Protein AF-A0AAU5E8X4-F1 (afdb_monomer)

Sequence (123 aa):
MPFVVTNRAWLHAELGDRIRPDWNKTVHPGRWEIAKPHLRTLTEALAERFGEVNVYLEFSTTERCDRNCQRAEYDDCTCSCRGEYHGGGTFWTEWQLVGEDTLVGPVGRVVRHYIVRREDIGR

Foldseek 3Di:
DADDPVVVVVCCVQQHVPWDWDFAVVDVPIDIDTDQQCVVSVLLVVQLVPQKDKDKAKAACPADDDPCQLCDPGPRHRYNCSQCNGNNGPPPPLWDFPDQDDDPDPHRITITITMHGNVSPPD

Nearest PDB structures (foldseek):
  8q6u-assembly1_A  TM=4.099E-01  e=4.728E+00  Bacillus cereus ATCC 14579
  8q6u-assembly1_B  TM=4.200E-01  e=5.713E+00  Bacillus cereus ATCC 14579
  7mxl-assembly1_H  TM=3.056E-01  e=7.352E+00  Homo sapiens
  3g1z-assembly1_A  TM=2.738E-01  e=7.831E+00  Salmonella enterica subsp. enterica serovar Typhimurium

Solvent-accessible surface area (backbone atoms only — not comparable to full-atom values): 7378 Å² total; per-residue (Å²): 123,78,94,52,85,64,51,61,59,48,50,33,72,76,70,36,84,87,61,75,76,40,76,45,72,91,47,88,78,55,42,75,45,66,67,57,82,44,47,60,63,52,50,52,54,44,6,64,73,63,47,53,38,83,45,77,47,69,18,31,68,77,45,73,72,47,73,62,50,38,64,33,90,64,74,62,74,42,27,49,55,72,35,59,57,29,45,82,33,71,87,51,84,62,46,44,76,78,41,74,79,82,53,81,48,101,74,54,34,46,39,40,37,34,42,36,41,40,91,40,64,94,117

Radius of gyration: 15.21 Å; Cα contacts (8 Å, |Δi|>4): 191; chains: 1; bounding box: 33×36×36 Å

Secondary structure (DSSP, 8-state):
----HHHHHHHHHHH-TT---EEE-SSSS-EEE--GGGHHHHHHHHHHHHSEEEEEEEEESSPPP-HHHHT--SS---STTTTTTSTTS---TTSEEEE-----BTTTEEEEEEEEEGGGTT-

Mean predicted aligned error: 5.92 Å

Structure (mmCIF, N/CA/C/O backbone):
data_AF-A0AAU5E8X4-F1
#
_entry.id   AF-A0AAU5E8X4-F1
#
loop_
_atom_site.group_PDB
_atom_site.id
_atom_site.type_symbol
_atom_site.label_atom_id
_atom_site.label_alt_id
_atom_site.label_comp_id
_atom_site.label_asym_id
_atom_site.label_entity_id
_atom_site.label_seq_id
_atom_site.pdbx_PDB_ins_code
_atom_site.Cartn_x
_atom_site.Cartn_y
_atom_site.Cartn_z
_atom_site.occupancy
_atom_site.B_iso_or_equiv
_atom_site.auth_seq_id
_atom_site.auth_comp_id
_atom_site.auth_asym_id
_atom_site.auth_atom_id
_atom_site.pdbx_PDB_model_num
ATOM 1 N N . MET A 1 1 ? 9.645 4.073 -4.221 1.00 86.81 1 MET A N 1
ATOM 2 C CA . MET A 1 1 ? 9.953 4.003 -5.669 1.00 86.81 1 MET A CA 1
ATOM 3 C C . MET A 1 1 ? 9.583 5.326 -6.347 1.00 86.81 1 MET A C 1
ATOM 5 O O . MET A 1 1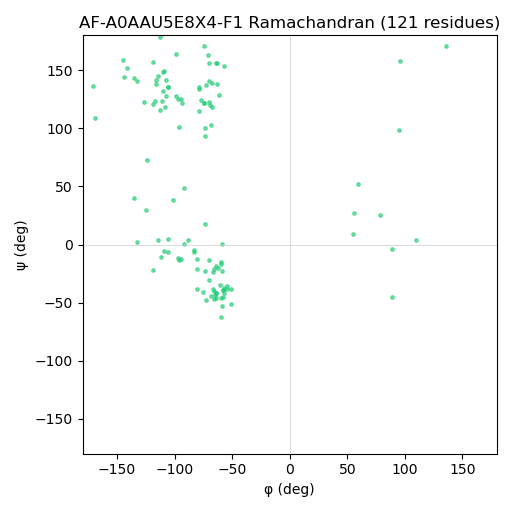 ? 8.433 5.730 -6.209 1.00 86.81 1 MET A O 1
ATOM 9 N N . PRO A 1 2 ? 10.512 6.013 -7.043 1.00 87.06 2 PRO A N 1
ATOM 10 C CA . PRO A 1 2 ? 10.231 7.283 -7.721 1.00 87.06 2 PRO A CA 1
A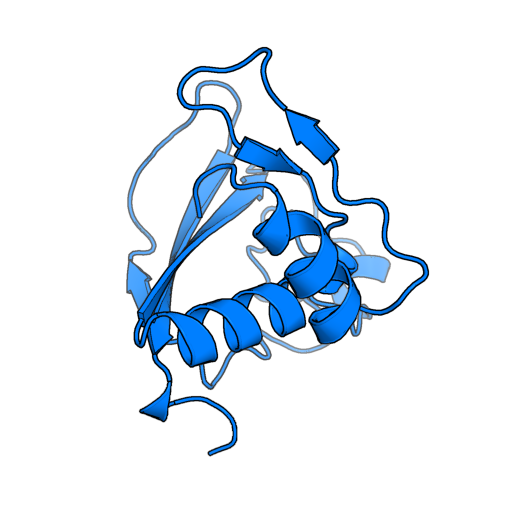TOM 11 C C . PRO A 1 2 ? 9.409 7.097 -9.007 1.00 87.06 2 PRO A C 1
ATOM 13 O O . PRO A 1 2 ? 9.207 5.976 -9.491 1.00 87.06 2 PRO A O 1
ATOM 16 N N . PHE A 1 3 ? 8.953 8.204 -9.591 1.00 87.31 3 PHE A N 1
ATOM 17 C CA . PHE A 1 3 ? 8.352 8.181 -10.919 1.00 87.31 3 PHE A CA 1
ATOM 18 C C . PHE A 1 3 ? 9.418 8.013 -11.996 1.00 87.31 3 PHE A C 1
ATOM 20 O O . PHE A 1 3 ? 10.301 8.855 -12.139 1.00 87.31 3 PHE A O 1
ATOM 27 N N . VAL A 1 4 ? 9.280 6.956 -12.791 1.00 88.81 4 VAL A N 1
ATOM 28 C CA . VAL A 1 4 ? 9.874 6.838 -14.126 1.00 88.81 4 VAL A CA 1
ATOM 29 C C . VAL A 1 4 ? 8.866 6.139 -15.034 1.00 88.81 4 VAL A C 1
ATOM 31 O O . VAL A 1 4 ? 8.053 5.343 -14.558 1.00 88.81 4 VAL A O 1
ATOM 34 N N . VAL A 1 5 ? 8.914 6.425 -16.337 1.00 83.62 5 VAL A N 1
ATOM 35 C CA . VAL A 1 5 ? 7.930 5.942 -17.329 1.00 83.62 5 VAL A CA 1
ATOM 36 C C . VAL A 1 5 ? 7.776 4.416 -17.296 1.00 83.62 5 VAL A C 1
ATOM 38 O O . VAL A 1 5 ? 6.671 3.894 -17.421 1.00 83.62 5 VAL A O 1
ATOM 41 N N . THR A 1 6 ? 8.870 3.697 -17.048 1.00 92.62 6 THR A N 1
ATOM 42 C CA . THR A 1 6 ? 8.898 2.230 -16.992 1.00 92.62 6 THR A CA 1
ATOM 43 C C . THR A 1 6 ? 8.248 1.648 -15.738 1.00 92.62 6 THR A C 1
ATOM 45 O O . THR A 1 6 ? 7.793 0.507 -15.770 1.00 92.62 6 THR A O 1
ATOM 48 N N . ASN A 1 7 ? 8.136 2.409 -14.643 1.00 94.06 7 ASN A N 1
ATOM 49 C CA . ASN A 1 7 ? 7.596 1.882 -13.388 1.00 94.06 7 ASN A CA 1
ATOM 50 C C . ASN A 1 7 ? 6.097 1.602 -13.466 1.00 94.06 7 ASN A C 1
ATOM 52 O O . ASN A 1 7 ? 5.639 0.664 -12.828 1.00 94.06 7 ASN A O 1
ATOM 56 N N . ARG A 1 8 ? 5.338 2.352 -14.274 1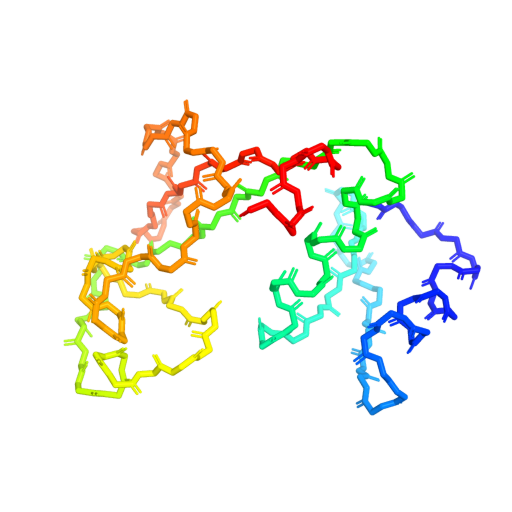.00 92.81 8 ARG A N 1
ATOM 57 C CA . ARG A 1 8 ? 3.914 2.053 -14.474 1.00 92.81 8 ARG A CA 1
ATOM 58 C C . ARG A 1 8 ? 3.720 0.695 -15.147 1.00 92.81 8 ARG A C 1
ATOM 60 O O . ARG A 1 8 ? 2.891 -0.086 -14.701 1.00 92.81 8 ARG A O 1
ATOM 67 N N . ALA A 1 9 ? 4.492 0.421 -16.199 1.00 93.56 9 ALA A N 1
ATOM 68 C CA . ALA A 1 9 ? 4.451 -0.862 -16.897 1.00 93.56 9 ALA A CA 1
ATOM 69 C C . ALA A 1 9 ? 4.900 -2.010 -15.981 1.00 93.56 9 ALA A C 1
ATOM 71 O O . ALA A 1 9 ? 4.250 -3.047 -15.949 1.00 93.56 9 ALA A O 1
ATOM 72 N N . TRP A 1 10 ? 5.950 -1.789 -15.184 1.00 95.88 10 TRP A N 1
ATOM 73 C CA . TRP A 1 10 ? 6.394 -2.760 -14.184 1.00 95.88 10 TRP A CA 1
ATOM 74 C C . TRP A 1 10 ? 5.303 -3.062 -13.145 1.00 95.88 10 TRP A C 1
ATOM 76 O O . TRP A 1 10 ? 5.004 -4.222 -12.910 1.00 95.88 10 TRP A O 1
ATOM 86 N N . LEU A 1 11 ? 4.622 -2.045 -12.601 1.00 95.75 11 LEU A N 1
ATOM 87 C CA . LEU A 1 11 ? 3.513 -2.254 -11.660 1.00 95.75 11 LEU A CA 1
ATOM 88 C C . LEU A 1 11 ? 2.383 -3.105 -12.259 1.00 95.75 11 LEU A C 1
ATOM 90 O O . LEU A 1 11 ? 1.816 -3.934 -11.557 1.00 95.75 11 LEU A O 1
ATOM 94 N N . HIS A 1 12 ? 2.054 -2.919 -13.540 1.00 95.50 12 HIS A N 1
ATOM 95 C CA . HIS A 1 12 ? 1.069 -3.768 -14.216 1.00 95.50 12 HIS A CA 1
ATOM 96 C C . HIS A 1 12 ? 1.555 -5.213 -14.386 1.00 95.50 12 HIS A C 1
ATOM 98 O O . HIS A 1 12 ? 0.756 -6.129 -14.216 1.00 95.50 12 HIS A O 1
ATOM 104 N N . ALA A 1 13 ? 2.841 -5.419 -14.679 1.00 95.50 13 ALA A N 1
ATOM 105 C CA . ALA A 1 13 ? 3.415 -6.756 -14.807 1.00 95.50 13 ALA A CA 1
ATOM 106 C C . ALA A 1 13 ? 3.371 -7.537 -13.480 1.00 95.50 13 ALA A C 1
ATOM 108 O O . ALA A 1 13 ? 3.006 -8.707 -13.488 1.00 95.50 13 ALA A O 1
ATOM 109 N N . GLU A 1 14 ? 3.674 -6.881 -12.356 1.00 95.81 14 GLU A N 1
ATOM 110 C CA . GLU A 1 14 ? 3.703 -7.529 -11.034 1.00 95.81 14 GLU A CA 1
ATOM 111 C C . GLU A 1 14 ? 2.310 -7.696 -10.409 1.00 95.81 14 GLU A C 1
ATOM 113 O O . GLU A 1 14 ? 2.024 -8.690 -9.749 1.00 95.81 14 GLU A O 1
ATOM 118 N N . LEU A 1 15 ? 1.423 -6.709 -10.582 1.00 94.12 15 LEU A N 1
ATOM 119 C CA . LEU A 1 15 ? 0.145 -6.649 -9.855 1.00 94.12 15 LEU A CA 1
ATOM 120 C C . LEU A 1 15 ? -1.077 -7.002 -10.719 1.00 94.12 15 LEU A C 1
ATOM 122 O O . LEU A 1 15 ? -2.193 -7.102 -10.202 1.00 94.12 15 LEU A O 1
ATOM 126 N N . GLY A 1 16 ? -0.876 -7.183 -12.026 1.00 93.69 16 GLY A N 1
ATOM 127 C CA . GLY A 1 16 ? -1.892 -7.556 -13.007 1.00 93.69 16 GLY A CA 1
ATOM 128 C C . GLY A 1 16 ? -2.520 -6.382 -13.769 1.00 93.69 16 GLY A C 1
ATOM 129 O O . GLY A 1 16 ? -2.586 -5.242 -13.315 1.00 93.69 16 GLY A O 1
ATOM 130 N N . ASP A 1 17 ? -3.077 -6.663 -14.947 1.00 84.25 17 ASP A N 1
ATOM 131 C CA . ASP A 1 17 ? -3.526 -5.620 -15.886 1.00 84.25 17 ASP A CA 1
ATOM 132 C C . ASP A 1 17 ? -4.700 -4.759 -15.393 1.00 84.25 17 ASP A C 1
ATOM 134 O O . ASP A 1 17 ? -4.904 -3.645 -15.876 1.00 84.25 17 ASP A O 1
ATOM 138 N N . ARG A 1 18 ? -5.487 -5.249 -14.427 1.00 89.56 18 ARG A N 1
ATOM 139 C CA . ARG A 1 18 ? -6.685 -4.544 -13.935 1.00 89.56 18 ARG A CA 1
ATOM 140 C C . ARG A 1 18 ? -6.386 -3.484 -12.876 1.00 89.56 18 ARG A C 1
ATOM 142 O O . ARG A 1 18 ? -7.313 -2.784 -12.461 1.00 89.56 18 ARG A O 1
ATOM 149 N N . ILE A 1 19 ? -5.134 -3.351 -12.436 1.00 93.31 19 ILE A N 1
ATOM 150 C CA . ILE A 1 19 ? -4.777 -2.332 -11.451 1.00 93.31 19 ILE A CA 1
ATOM 151 C C . ILE A 1 19 ? -4.835 -0.924 -12.049 1.00 93.31 19 ILE A C 1
ATOM 153 O O . ILE A 1 19 ? -4.708 -0.719 -13.255 1.00 93.31 19 ILE A O 1
ATOM 157 N N . ARG A 1 20 ? -5.025 0.077 -11.189 1.00 93.06 20 ARG A N 1
ATOM 158 C CA . ARG A 1 20 ? -5.011 1.496 -11.571 1.00 93.06 20 ARG A CA 1
ATOM 159 C C . ARG A 1 20 ? -3.976 2.248 -10.734 1.00 93.06 20 ARG A C 1
ATOM 161 O O . ARG A 1 20 ? -4.369 2.973 -9.826 1.00 93.06 20 ARG A O 1
ATOM 168 N N . PRO A 1 21 ? -2.671 2.047 -10.990 1.00 94.12 21 PRO A N 1
ATOM 169 C CA . PRO A 1 21 ? -1.632 2.767 -10.275 1.00 94.12 21 PRO A CA 1
ATOM 170 C C . PRO A 1 21 ? -1.668 4.229 -10.721 1.00 94.12 21 PRO A C 1
ATOM 172 O O . PRO A 1 21 ? -1.548 4.517 -11.919 1.00 94.12 21 PRO A O 1
ATOM 175 N N . ASP A 1 22 ? -1.836 5.137 -9.766 1.00 95.31 22 ASP A N 1
ATOM 176 C CA . ASP A 1 22 ? -1.824 6.575 -10.015 1.00 95.31 22 ASP A CA 1
ATOM 177 C C . ASP A 1 22 ? -0.540 7.203 -9.480 1.00 95.31 22 ASP A C 1
ATOM 179 O O . ASP A 1 22 ? -0.031 6.813 -8.431 1.00 95.31 22 ASP A O 1
ATOM 183 N N . TRP A 1 23 ? 0.003 8.174 -10.208 1.00 95.88 23 TRP A N 1
ATOM 184 C CA . TRP A 1 23 ? 1.113 8.967 -9.698 1.00 95.88 23 TRP A CA 1
ATOM 185 C C . TRP A 1 23 ? 0.567 10.255 -9.089 1.00 95.88 23 TRP A C 1
ATOM 187 O O . TRP A 1 23 ? 0.289 11.232 -9.794 1.00 95.88 23 TRP A O 1
ATOM 197 N N . ASN A 1 24 ? 0.485 10.280 -7.760 1.00 95.88 24 ASN A N 1
ATOM 198 C CA . ASN A 1 24 ? 0.117 11.470 -7.023 1.00 95.88 24 ASN A CA 1
ATOM 199 C C . ASN A 1 24 ? 1.285 12.468 -7.023 1.00 95.88 24 ASN A C 1
ATOM 201 O O . ASN A 1 24 ? 2.244 12.373 -6.250 1.00 95.88 24 ASN A O 1
ATOM 205 N N . LYS A 1 25 ? 1.164 13.457 -7.908 1.00 95.19 25 LYS A N 1
ATOM 206 C CA . LYS A 1 25 ? 2.073 14.603 -8.038 1.00 95.19 25 LYS A CA 1
ATOM 207 C C . LYS A 1 25 ? 1.659 15.830 -7.215 1.00 95.19 25 LYS A C 1
ATOM 209 O O . LYS A 1 25 ? 2.342 16.845 -7.299 1.00 95.19 25 LYS A O 1
ATOM 214 N N . THR A 1 26 ? 0.551 15.776 -6.469 1.00 96.44 26 THR A N 1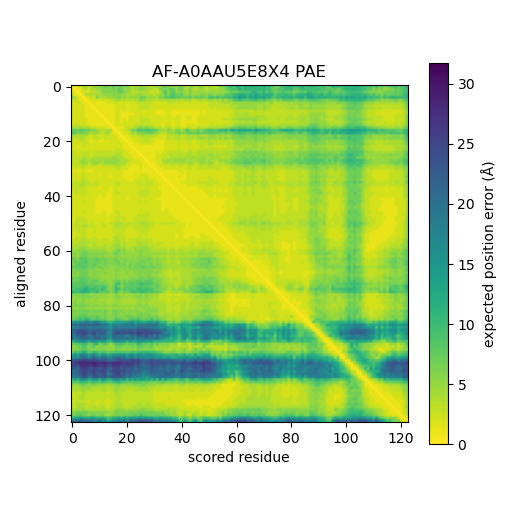
ATOM 215 C CA . THR A 1 26 ? 0.071 16.902 -5.640 1.00 96.44 26 THR A CA 1
ATOM 216 C C . THR A 1 26 ? 0.764 16.967 -4.279 1.00 96.44 26 THR A C 1
ATOM 218 O O . THR A 1 26 ? 0.529 17.895 -3.513 1.00 96.44 26 THR A O 1
ATOM 221 N N . VAL A 1 27 ? 1.590 15.970 -3.962 1.00 92.69 27 VAL A N 1
ATOM 222 C CA . VAL A 1 27 ? 2.358 15.852 -2.720 1.00 92.69 27 VAL A CA 1
ATOM 223 C C . VAL A 1 27 ? 3.856 15.843 -3.015 1.00 92.69 27 VAL A C 1
ATOM 225 O O . VAL A 1 27 ? 4.283 15.517 -4.128 1.00 92.69 27 VAL A O 1
ATOM 228 N N . HIS A 1 28 ? 4.664 16.217 -2.022 1.00 91.19 28 HIS A N 1
ATOM 229 C CA . HIS A 1 28 ? 6.117 16.285 -2.151 1.00 91.19 28 HIS A CA 1
ATOM 230 C C . HIS A 1 28 ? 6.816 15.471 -1.048 1.00 91.19 28 HIS A C 1
ATOM 232 O O . HIS A 1 28 ? 6.593 15.757 0.128 1.00 91.19 28 HIS A O 1
ATOM 238 N N . PRO A 1 29 ? 7.661 14.480 -1.411 1.00 90.88 29 PRO A N 1
ATOM 239 C CA . PRO A 1 29 ? 7.881 13.982 -2.775 1.00 90.88 29 PRO A CA 1
ATOM 240 C C . PRO A 1 29 ? 6.610 13.339 -3.362 1.00 90.88 29 PRO A C 1
ATOM 242 O O . PRO A 1 29 ? 5.731 12.896 -2.623 1.00 90.88 29 PRO A O 1
ATOM 245 N N . GLY A 1 30 ? 6.506 13.301 -4.695 1.00 93.69 30 GLY A N 1
ATOM 246 C CA . GLY A 1 30 ? 5.410 12.587 -5.357 1.00 93.69 30 GLY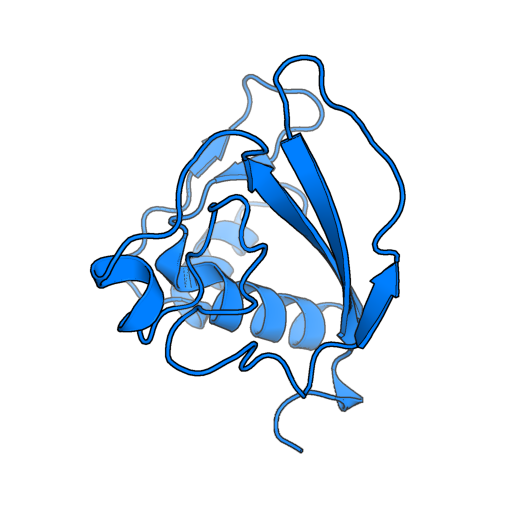 A CA 1
ATOM 247 C C . GLY A 1 30 ? 5.468 11.085 -5.058 1.00 93.69 30 GLY A C 1
ATOM 248 O O . GLY A 1 30 ? 6.536 10.556 -4.730 1.00 93.69 30 GLY A O 1
ATOM 249 N N . ARG A 1 31 ? 4.331 10.391 -5.167 1.00 95.69 31 ARG A N 1
ATOM 250 C CA . ARG A 1 31 ? 4.226 8.962 -4.827 1.00 95.69 31 ARG A CA 1
ATOM 251 C C . ARG A 1 31 ? 3.265 8.208 -5.738 1.00 95.69 31 ARG A C 1
ATOM 253 O O . ARG A 1 31 ? 2.359 8.796 -6.318 1.00 95.69 31 ARG A O 1
ATOM 260 N N . TRP A 1 32 ? 3.438 6.891 -5.803 1.00 96.38 32 TRP A N 1
ATOM 261 C CA . TRP A 1 32 ? 2.442 5.994 -6.383 1.00 96.38 32 TRP A CA 1
ATOM 262 C C . TRP A 1 32 ? 1.312 5.741 -5.382 1.00 96.38 32 TRP A C 1
ATOM 264 O O . TRP A 1 32 ? 1.577 5.484 -4.209 1.00 96.38 32 TRP A O 1
ATOM 274 N N . GLU A 1 33 ? 0.071 5.788 -5.851 1.00 95.62 33 GLU A N 1
ATOM 275 C CA . GLU A 1 33 ? -1.125 5.379 -5.121 1.00 95.62 33 GLU A CA 1
ATOM 276 C C . GLU A 1 33 ? -1.691 4.116 -5.772 1.00 95.62 33 GLU A C 1
ATOM 278 O O . GLU A 1 33 ? -1.925 4.057 -6.981 1.00 95.62 33 GLU A O 1
ATOM 283 N N . ILE A 1 34 ? -1.829 3.067 -4.962 1.00 94.50 34 ILE A N 1
ATOM 284 C CA . ILE A 1 34 ? -2.200 1.716 -5.386 1.00 94.50 34 ILE A CA 1
ATOM 285 C C . ILE A 1 34 ? -3.254 1.205 -4.405 1.00 94.50 34 ILE A C 1
ATOM 287 O O . ILE A 1 34 ? -3.206 1.508 -3.212 1.00 94.50 34 ILE A O 1
ATOM 291 N N . ALA A 1 35 ? -4.231 0.451 -4.908 1.00 92.00 35 ALA A N 1
ATOM 292 C CA . ALA A 1 35 ? -5.294 -0.089 -4.074 1.00 92.00 35 ALA A CA 1
ATOM 293 C C . ALA A 1 35 ? -4.740 -1.064 -3.022 1.00 92.00 35 ALA A C 1
ATOM 295 O O . ALA A 1 35 ? -3.904 -1.919 -3.318 1.00 92.00 35 ALA A O 1
ATOM 296 N N . LYS A 1 36 ? -5.269 -0.950 -1.802 1.00 88.00 36 LYS A N 1
ATOM 297 C CA . LYS A 1 36 ? -4.838 -1.691 -0.609 1.00 88.00 36 LYS A CA 1
ATOM 298 C C . LYS A 1 36 ? -4.732 -3.218 -0.774 1.00 88.00 36 LYS A C 1
ATOM 300 O O . LYS A 1 36 ? -3.759 -3.760 -0.262 1.00 88.00 36 LYS A O 1
ATOM 305 N N . PRO A 1 37 ? -5.622 -3.917 -1.512 1.00 87.19 37 PRO A N 1
ATOM 306 C CA . PRO A 1 37 ? -5.516 -5.370 -1.688 1.00 87.19 37 PRO A CA 1
ATOM 307 C C . PRO A 1 37 ? -4.210 -5.852 -2.337 1.00 87.19 37 PRO A C 1
ATOM 309 O O . PRO A 1 37 ? -3.881 -7.025 -2.233 1.00 87.19 37 PRO A O 1
ATOM 312 N N . HIS A 1 38 ? -3.452 -4.965 -2.992 1.00 90.44 38 HIS A N 1
ATOM 313 C CA . HIS A 1 38 ? -2.153 -5.297 -3.582 1.00 90.44 38 HIS A CA 1
ATOM 314 C C . HIS A 1 38 ? -0.977 -5.125 -2.616 1.00 90.44 38 HIS A C 1
ATOM 316 O O . HIS A 1 38 ? 0.161 -5.280 -3.051 1.00 90.44 38 HIS A O 1
ATOM 322 N N . LEU A 1 39 ? -1.211 -4.776 -1.344 1.00 89.81 39 LEU A N 1
ATOM 323 C CA . LEU A 1 39 ? -0.150 -4.464 -0.381 1.00 89.81 39 LEU A CA 1
ATOM 324 C C . LEU A 1 39 ? 0.919 -5.559 -0.329 1.00 89.81 39 LEU A C 1
ATOM 326 O O . LEU A 1 39 ? 2.101 -5.248 -0.465 1.00 89.81 39 LEU A O 1
ATOM 330 N N . ARG A 1 40 ? 0.500 -6.818 -0.166 1.00 88.19 40 ARG A N 1
ATOM 331 C CA . ARG A 1 40 ? 1.403 -7.969 -0.093 1.00 88.19 40 ARG A CA 1
ATOM 332 C C . ARG A 1 40 ? 2.243 -8.122 -1.351 1.00 88.19 40 ARG A C 1
ATOM 334 O O . ARG A 1 40 ? 3.455 -7.944 -1.294 1.00 88.19 40 ARG A O 1
ATOM 341 N N . THR A 1 41 ? 1.586 -8.351 -2.486 1.00 91.00 41 THR A N 1
ATOM 342 C CA . THR A 1 41 ? 2.252 -8.585 -3.775 1.00 91.00 41 THR A CA 1
ATOM 343 C C . THR A 1 41 ? 3.158 -7.420 -4.170 1.00 91.00 41 THR A C 1
ATOM 345 O O . THR A 1 41 ? 4.262 -7.630 -4.656 1.00 91.00 41 THR A O 1
ATOM 348 N N . LEU A 1 42 ? 2.738 -6.174 -3.924 1.00 93.31 42 LEU A N 1
ATOM 349 C CA . LEU A 1 42 ? 3.570 -4.999 -4.186 1.00 93.31 42 LEU A CA 1
ATOM 350 C C . LEU A 1 42 ? 4.817 -4.980 -3.303 1.00 93.31 42 LEU A C 1
ATOM 352 O O . LEU A 1 42 ? 5.894 -4.637 -3.779 1.00 93.31 42 LEU A O 1
ATOM 356 N N . THR A 1 43 ? 4.668 -5.294 -2.021 1.00 92.69 43 THR A N 1
ATOM 357 C CA . THR A 1 43 ? 5.773 -5.279 -1.061 1.00 92.69 43 THR A CA 1
ATOM 358 C C . THR A 1 43 ? 6.806 -6.346 -1.406 1.00 92.69 43 THR A C 1
ATOM 360 O O . THR A 1 43 ? 7.994 -6.032 -1.476 1.00 92.69 43 THR A O 1
ATOM 363 N N . GLU A 1 44 ? 6.348 -7.565 -1.694 1.00 92.31 44 GLU A N 1
ATOM 364 C CA . GLU A 1 44 ? 7.184 -8.678 -2.149 1.00 92.31 44 GLU A CA 1
ATOM 365 C C . GLU A 1 44 ? 7.910 -8.309 -3.453 1.00 92.31 44 GLU A C 1
ATOM 367 O O . GLU A 1 44 ? 9.138 -8.302 -3.478 1.00 92.31 44 GLU A O 1
ATOM 372 N N . ALA A 1 45 ? 7.195 -7.846 -4.486 1.00 94.56 45 ALA A N 1
ATOM 373 C CA . ALA A 1 45 ? 7.801 -7.440 -5.760 1.00 94.56 45 ALA A CA 1
ATOM 374 C C . ALA A 1 45 ? 8.813 -6.283 -5.611 1.00 94.56 45 ALA A C 1
ATOM 376 O O . ALA A 1 45 ? 9.832 -6.214 -6.306 1.00 94.56 45 ALA A O 1
ATOM 377 N N . LEU A 1 46 ? 8.567 -5.341 -4.693 1.00 95.31 46 LEU A N 1
ATOM 378 C CA . LEU A 1 46 ? 9.520 -4.272 -4.386 1.00 95.31 46 LEU A CA 1
ATOM 379 C C . LEU A 1 46 ? 10.777 -4.814 -3.702 1.00 95.31 46 LEU A C 1
ATOM 381 O O . LEU A 1 46 ? 11.877 -4.408 -4.078 1.00 95.31 46 LEU A O 1
ATOM 385 N N . ALA A 1 47 ? 10.644 -5.711 -2.727 1.00 95.19 47 ALA A N 1
ATOM 386 C CA . ALA A 1 47 ? 11.784 -6.349 -2.077 1.00 95.19 47 ALA A CA 1
ATOM 387 C C . ALA A 1 47 ? 12.560 -7.242 -3.064 1.00 95.19 47 ALA A C 1
ATOM 389 O O . ALA A 1 47 ? 13.787 -7.158 -3.130 1.00 95.19 47 ALA A O 1
ATOM 390 N N . GLU A 1 48 ? 11.881 -7.982 -3.942 1.00 94.62 48 GLU A N 1
ATOM 391 C CA . GLU A 1 48 ? 12.515 -8.704 -5.048 1.00 94.62 48 GLU A CA 1
ATOM 392 C C . GLU A 1 48 ? 13.317 -7.768 -5.954 1.00 94.62 48 GLU A C 1
ATOM 394 O O . GLU A 1 48 ? 14.454 -8.078 -6.319 1.00 94.62 48 GLU A O 1
ATOM 399 N N . ARG A 1 49 ? 12.793 -6.581 -6.267 1.00 95.00 49 ARG A N 1
ATOM 400 C CA . ARG A 1 49 ? 13.475 -5.611 -7.130 1.00 95.00 49 ARG A CA 1
ATOM 401 C C . ARG A 1 49 ? 14.628 -4.877 -6.443 1.00 95.00 49 ARG A C 1
ATOM 403 O O . ARG A 1 49 ? 15.663 -4.660 -7.072 1.00 95.00 49 ARG A O 1
ATOM 410 N N . PHE A 1 50 ? 14.470 -4.485 -5.181 1.00 94.94 50 PHE A N 1
ATOM 411 C CA . PHE A 1 50 ? 15.385 -3.569 -4.483 1.00 94.94 50 PHE A CA 1
ATOM 412 C C . PHE A 1 50 ? 16.234 -4.228 -3.385 1.00 94.94 50 PHE A C 1
ATOM 414 O O . PHE A 1 50 ? 17.142 -3.591 -2.861 1.00 94.94 50 PHE A O 1
ATOM 421 N N . GLY A 1 51 ? 15.997 -5.502 -3.075 1.00 95.69 51 GLY A N 1
ATOM 422 C CA . GLY A 1 51 ? 16.689 -6.268 -2.036 1.00 95.69 51 GLY A CA 1
ATOM 423 C C . GLY A 1 51 ? 16.022 -6.149 -0.668 1.00 95.69 51 GLY A C 1
ATOM 424 O O . GLY A 1 51 ? 15.799 -7.160 -0.017 1.00 95.69 51 GLY A O 1
ATOM 425 N N . GLU A 1 52 ? 15.654 -4.937 -0.262 1.00 94.56 52 GLU A N 1
ATOM 426 C CA . GLU A 1 52 ? 14.964 -4.662 1.000 1.00 94.56 52 GLU A CA 1
ATOM 427 C C . GLU A 1 52 ? 13.953 -3.526 0.806 1.00 94.56 52 GLU A C 1
ATOM 429 O O . GLU A 1 52 ? 14.206 -2.570 0.064 1.00 94.56 52 GLU A O 1
ATOM 434 N N . VAL A 1 53 ? 12.809 -3.603 1.487 1.00 93.94 53 VAL A N 1
ATOM 435 C CA . VAL A 1 53 ? 11.841 -2.508 1.550 1.00 93.94 53 VAL A CA 1
ATOM 436 C C . VAL A 1 53 ? 11.380 -2.265 2.986 1.00 93.94 53 VAL A C 1
ATOM 438 O O . VAL A 1 53 ? 11.167 -3.191 3.766 1.00 93.94 53 VAL A O 1
ATOM 441 N N . ASN A 1 54 ? 11.216 -0.987 3.327 1.00 93.12 54 ASN A N 1
ATOM 442 C CA . ASN A 1 54 ? 10.631 -0.552 4.591 1.00 93.12 54 ASN A CA 1
ATOM 443 C C . ASN A 1 54 ? 9.135 -0.311 4.379 1.00 93.12 54 ASN A C 1
ATOM 445 O O . ASN A 1 54 ? 8.754 0.467 3.499 1.00 93.12 54 ASN A O 1
ATOM 449 N N . VAL A 1 55 ? 8.300 -0.962 5.184 1.00 90.75 55 VAL A N 1
ATOM 450 C CA . VAL A 1 55 ? 6.840 -0.893 5.089 1.00 90.75 55 VAL A CA 1
ATOM 451 C C . VAL A 1 55 ? 6.287 -0.272 6.360 1.00 90.75 55 VAL A C 1
ATOM 453 O O . VAL A 1 55 ? 6.507 -0.778 7.458 1.00 90.75 55 VAL A O 1
ATOM 456 N N . TYR A 1 56 ? 5.539 0.814 6.199 1.00 89.69 56 TYR A N 1
ATOM 457 C CA . TYR A 1 56 ? 4.873 1.512 7.292 1.00 89.69 56 TYR A CA 1
ATOM 458 C C . TYR A 1 56 ? 3.365 1.354 7.126 1.00 89.69 56 TYR A C 1
ATOM 460 O O . TYR A 1 56 ? 2.798 1.828 6.141 1.00 89.69 56 TYR A O 1
ATOM 468 N N . LEU A 1 57 ? 2.721 0.672 8.073 1.00 88.19 57 LEU A N 1
ATOM 469 C CA . LEU A 1 57 ? 1.275 0.452 8.073 1.00 88.19 57 LEU A CA 1
ATOM 470 C C . LEU A 1 57 ? 0.611 1.307 9.143 1.00 88.19 57 LEU A C 1
ATOM 472 O O . LEU A 1 57 ? 0.997 1.251 10.309 1.00 88.19 57 LEU A O 1
ATOM 476 N N . GLU A 1 58 ? -0.405 2.071 8.748 1.00 88.75 58 GLU A N 1
ATOM 477 C CA . GLU A 1 58 ? -1.156 2.943 9.649 1.00 88.75 58 GLU A CA 1
ATOM 478 C C . GLU A 1 58 ? -2.466 2.297 10.107 1.00 88.75 58 GLU A C 1
ATOM 480 O O . GLU A 1 58 ? -3.323 1.916 9.307 1.00 88.75 58 GLU A O 1
ATOM 485 N N . PHE A 1 59 ? -2.666 2.268 11.420 1.00 87.94 59 PHE A N 1
ATOM 486 C CA . PHE A 1 59 ? -3.861 1.754 12.076 1.00 87.94 59 PHE A CA 1
ATOM 487 C C . PHE A 1 59 ? -4.579 2.877 12.811 1.00 87.94 59 PHE A C 1
ATOM 489 O O . PHE A 1 59 ? -3.952 3.751 13.401 1.00 87.94 59 PHE A O 1
ATOM 496 N N . SER A 1 60 ? -5.906 2.871 12.784 1.00 89.56 60 SER A N 1
ATOM 497 C CA . SER A 1 60 ? -6.732 3.781 13.575 1.00 89.56 60 SER A CA 1
ATOM 498 C C . SER A 1 60 ? -6.660 3.434 15.059 1.00 89.56 60 SER A C 1
ATOM 500 O O . SER A 1 60 ? -6.709 2.266 15.421 1.00 89.56 60 SER A O 1
ATOM 502 N N . THR A 1 61 ? -6.617 4.427 15.943 1.00 87.19 61 THR A N 1
ATOM 503 C CA . THR A 1 61 ? -6.768 4.220 17.393 1.00 87.19 61 THR A CA 1
ATOM 504 C C . THR A 1 61 ? -8.226 4.084 17.821 1.00 87.19 61 THR A C 1
ATOM 506 O O . THR A 1 61 ? -8.490 3.679 18.951 1.00 87.19 61 THR A O 1
ATOM 509 N N . THR A 1 62 ? -9.180 4.415 16.946 1.00 89.50 62 THR A N 1
ATOM 510 C CA . THR A 1 62 ? -10.610 4.503 17.283 1.00 89.50 62 THR A CA 1
ATOM 511 C C . THR A 1 62 ? -11.489 3.530 16.501 1.00 89.50 62 THR A C 1
ATOM 513 O O . THR A 1 62 ? -12.579 3.188 16.961 1.00 89.50 62 THR A O 1
ATOM 516 N N . GLU A 1 63 ? -11.033 3.052 15.341 1.00 91.56 63 GLU A N 1
ATOM 517 C CA . GLU A 1 63 ? -11.764 2.081 14.524 1.00 91.56 63 GLU A CA 1
ATOM 518 C C . GLU A 1 63 ? -11.817 0.736 15.251 1.00 91.56 63 GLU A C 1
ATOM 520 O O . GLU A 1 63 ? -10.784 0.119 15.544 1.00 91.56 63 GLU A O 1
ATOM 525 N N . ARG A 1 64 ? -13.031 0.280 15.565 1.00 91.25 64 ARG A N 1
ATOM 526 C CA . ARG A 1 64 ? -13.254 -0.999 16.240 1.00 91.25 64 ARG A CA 1
ATOM 527 C C . ARG A 1 64 ? -13.140 -2.136 15.233 1.00 91.25 64 ARG A C 1
ATOM 529 O O . ARG A 1 64 ? -13.727 -2.073 14.161 1.00 91.25 64 ARG A O 1
ATOM 536 N N . CYS A 1 65 ? -12.412 -3.180 15.614 1.00 90.50 65 CYS A N 1
ATOM 537 C CA . CYS A 1 65 ? -12.355 -4.425 14.857 1.00 90.50 65 CYS A CA 1
ATOM 538 C C . CYS A 1 65 ? -13.749 -5.057 14.770 1.00 90.50 65 CYS A C 1
ATOM 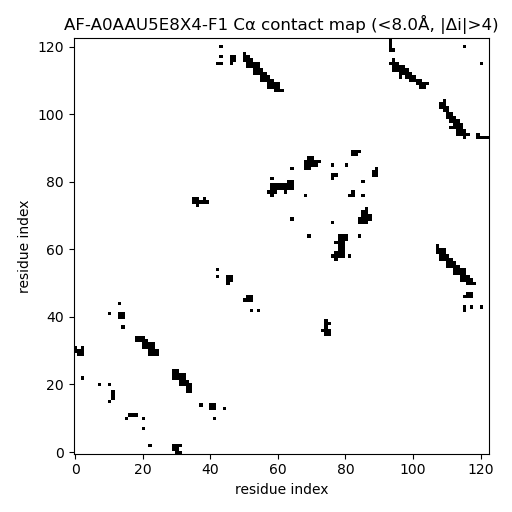540 O O . CYS A 1 65 ? -14.412 -5.229 15.796 1.00 90.50 65 CYS A O 1
ATOM 542 N N . ASP A 1 66 ? -14.181 -5.393 13.557 1.00 90.06 66 ASP A N 1
ATOM 543 C CA . ASP A 1 66 ? -15.466 -6.031 13.292 1.00 90.06 66 ASP A CA 1
ATOM 544 C C . ASP A 1 66 ? -15.296 -7.475 12.785 1.00 90.06 66 ASP A C 1
ATOM 546 O O . ASP A 1 66 ? -14.188 -7.987 12.612 1.00 90.06 66 ASP A O 1
ATOM 550 N N . ARG A 1 67 ? -16.423 -8.153 12.540 1.00 90.31 67 ARG A N 1
ATOM 551 C CA . ARG A 1 67 ? -16.421 -9.535 12.036 1.00 90.31 67 ARG A CA 1
ATOM 552 C C . ARG A 1 67 ? -15.875 -9.665 10.615 1.00 90.31 67 ARG A C 1
ATOM 554 O O . ARG A 1 67 ? -15.462 -10.763 10.260 1.00 90.31 67 ARG A O 1
ATOM 561 N N . ASN A 1 68 ? -15.907 -8.600 9.814 1.00 88.56 68 ASN A N 1
ATOM 562 C CA . ASN A 1 68 ? -15.366 -8.639 8.461 1.00 88.56 68 ASN A CA 1
ATOM 563 C C . ASN A 1 68 ? -13.843 -8.674 8.529 1.00 88.56 68 ASN A C 1
ATOM 565 O O . ASN A 1 68 ? -13.245 -9.564 7.942 1.00 88.56 68 ASN A O 1
ATOM 569 N N . CYS A 1 69 ? -13.232 -7.805 9.339 1.00 88.69 69 CYS A N 1
ATOM 570 C CA . CYS A 1 69 ? -11.797 -7.840 9.617 1.00 88.69 69 CYS A CA 1
ATOM 571 C C . CYS A 1 69 ? -11.367 -9.194 10.206 1.00 88.69 69 CYS A C 1
ATOM 573 O O . CYS A 1 69 ? -10.410 -9.805 9.741 1.00 88.69 69 CYS A O 1
ATOM 575 N N . GLN A 1 70 ? -12.119 -9.731 11.169 1.00 88.12 70 GLN A N 1
ATOM 576 C CA . GLN A 1 70 ? -11.782 -11.023 11.783 1.00 88.12 70 GLN A CA 1
ATOM 577 C C . GLN A 1 70 ? -11.841 -12.220 10.828 1.00 88.12 70 GLN A C 1
ATOM 579 O O . GLN A 1 70 ? -11.285 -13.271 11.128 1.00 88.12 70 GLN A O 1
ATOM 584 N N . ARG A 1 71 ? -12.532 -12.079 9.696 1.00 88.38 71 ARG A N 1
ATOM 585 C CA . ARG A 1 71 ? -12.705 -13.127 8.684 1.00 88.38 71 ARG A CA 1
ATOM 586 C C . ARG A 1 71 ? -12.031 -12.785 7.359 1.00 88.38 71 ARG A C 1
ATOM 588 O O . ARG A 1 71 ? -12.221 -13.513 6.392 1.00 88.38 71 ARG A O 1
ATOM 595 N N . ALA A 1 72 ? -11.324 -11.662 7.289 1.00 85.19 72 ALA A N 1
ATOM 596 C CA . ALA A 1 72 ? -10.698 -11.211 6.064 1.00 85.19 72 ALA A CA 1
ATOM 597 C C . ALA A 1 72 ? -9.477 -12.078 5.743 1.00 85.19 72 ALA A C 1
ATOM 599 O O . ALA A 1 72 ? -8.681 -12.397 6.621 1.00 85.19 72 ALA A O 1
ATOM 600 N N . GLU A 1 73 ? -9.344 -12.430 4.468 1.00 80.62 73 GLU A N 1
ATOM 601 C CA . GLU A 1 73 ? -8.210 -13.192 3.926 1.00 80.62 73 GLU A CA 1
ATOM 602 C C . GLU A 1 73 ? -7.148 -12.276 3.298 1.00 80.62 73 GLU A C 1
ATOM 604 O O . GLU A 1 73 ? -6.057 -12.725 2.967 1.00 80.62 73 GLU A O 1
ATOM 609 N N . TYR A 1 74 ? -7.476 -10.993 3.110 1.00 77.12 74 TYR A N 1
ATOM 610 C CA . TYR A 1 74 ? -6.607 -10.006 2.477 1.00 77.12 74 TYR A CA 1
ATOM 611 C C . TYR A 1 74 ? -5.879 -9.154 3.493 1.00 77.12 74 TYR A C 1
ATOM 613 O O . TYR A 1 74 ? -6.288 -8.995 4.631 1.00 77.12 74 TYR A O 1
ATOM 621 N N . ASP A 1 75 ? -4.855 -8.485 3.015 1.00 77.12 75 ASP A N 1
ATOM 622 C CA . ASP A 1 75 ? -3.881 -7.774 3.815 1.00 77.12 75 ASP A CA 1
ATOM 623 C C . ASP A 1 75 ? -4.244 -6.306 4.042 1.00 77.12 75 ASP A C 1
ATOM 625 O O . ASP A 1 75 ? -3.466 -5.376 3.822 1.00 77.12 75 ASP A O 1
ATOM 629 N N . ASP A 1 76 ? -5.491 -6.089 4.453 1.00 77.75 76 ASP A N 1
ATOM 630 C CA . ASP A 1 76 ? -6.136 -4.790 4.403 1.00 77.75 76 ASP A CA 1
ATOM 631 C C . ASP A 1 76 ? -6.694 -4.324 5.758 1.00 77.75 76 ASP A C 1
ATOM 633 O O . ASP A 1 76 ? -7.627 -3.523 5.822 1.00 77.75 76 ASP A O 1
ATOM 637 N N . CYS A 1 77 ? -6.083 -4.736 6.866 1.00 86.88 77 CYS A N 1
ATOM 638 C CA . CYS A 1 77 ? -6.460 -4.242 8.189 1.00 86.88 77 CYS A CA 1
ATOM 639 C C . CYS A 1 77 ?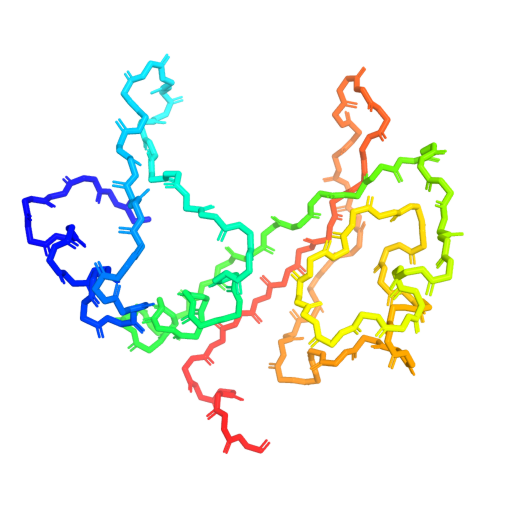 -6.117 -2.746 8.368 1.00 86.88 77 CYS A C 1
ATOM 641 O O . CYS A 1 77 ? -5.066 -2.276 7.934 1.00 86.88 77 CYS A O 1
ATOM 643 N N . THR A 1 78 ? -7.005 -1.972 9.001 1.00 89.50 78 THR A N 1
ATOM 644 C CA . THR A 1 78 ? -6.732 -0.613 9.534 1.00 89.50 78 THR A CA 1
ATOM 645 C C . THR A 1 78 ? -7.247 -0.420 10.961 1.00 89.50 78 THR A C 1
ATOM 647 O O . THR A 1 78 ? -7.093 0.673 11.511 1.00 89.50 78 THR A O 1
ATOM 650 N N . CYS A 1 79 ? -7.832 -1.450 11.590 1.00 90.62 79 CYS A N 1
ATOM 651 C CA . CYS A 1 79 ? -8.443 -1.304 12.910 1.00 90.62 79 CYS A CA 1
ATOM 652 C C . CYS A 1 79 ? -7.439 -1.119 14.044 1.00 90.62 79 CYS A C 1
ATOM 654 O O . CYS A 1 79 ? -6.269 -1.487 13.950 1.00 90.62 79 CYS A O 1
ATOM 656 N N . SER A 1 80 ? -7.950 -0.638 15.178 1.00 89.81 80 SER A N 1
ATOM 657 C CA . SER A 1 80 ? -7.207 -0.496 16.440 1.00 89.81 80 SER A CA 1
ATOM 658 C C . SER A 1 80 ? -6.649 -1.803 17.001 1.00 89.81 80 SER A C 1
ATOM 660 O O . SER A 1 80 ? -5.739 -1.772 17.825 1.00 89.81 80 SER A O 1
ATOM 662 N N . CYS A 1 81 ? -7.139 -2.938 16.499 1.00 87.56 81 CYS A N 1
ATOM 663 C CA . CYS A 1 81 ? -6.594 -4.276 16.700 1.00 87.56 81 CYS A CA 1
ATOM 664 C C . CYS A 1 81 ? -5.165 -4.452 16.149 1.00 87.56 81 CYS A C 1
ATOM 666 O O . CYS A 1 81 ? -4.491 -5.409 16.507 1.00 87.56 81 CYS A O 1
ATOM 668 N N . ARG A 1 82 ? -4.729 -3.582 15.224 1.00 86.56 82 ARG A N 1
ATOM 669 C CA . ARG A 1 82 ? -3.429 -3.640 14.537 1.00 86.56 82 ARG A CA 1
ATOM 670 C C . ARG A 1 82 ? -3.152 -4.962 13.813 1.00 86.56 82 ARG A C 1
ATOM 672 O O . ARG A 1 82 ? -2.005 -5.341 13.634 1.00 86.56 82 ARG A O 1
ATOM 679 N N . GLY A 1 83 ? -4.195 -5.669 13.389 1.00 85.94 83 GLY A N 1
ATOM 680 C CA . GLY A 1 83 ? -4.079 -6.978 12.744 1.00 85.94 83 GLY A CA 1
ATOM 681 C C . GLY A 1 83 ? -4.091 -8.176 13.698 1.00 85.94 83 GLY A C 1
ATOM 682 O O . GLY A 1 83 ? -4.145 -9.298 13.217 1.00 85.94 83 GLY A O 1
ATOM 683 N N . GLU A 1 84 ? -4.121 -7.971 15.020 1.00 84.75 84 GLU A N 1
ATOM 684 C CA . GLU A 1 84 ? -4.083 -9.058 16.019 1.00 84.75 84 GLU A CA 1
ATOM 685 C C . GLU A 1 84 ? -5.213 -10.083 15.842 1.00 84.75 84 GLU A C 1
ATOM 687 O O . GLU A 1 84 ? -5.025 -11.283 16.008 1.00 84.75 84 GLU A O 1
ATOM 692 N N . TYR A 1 85 ? -6.400 -9.604 15.474 1.00 85.75 85 TYR A N 1
ATOM 693 C CA . TYR A 1 85 ? -7.585 -10.443 15.294 1.00 85.75 85 TYR A CA 1
ATOM 694 C C . TYR A 1 85 ? -7.948 -10.654 13.827 1.00 85.75 85 TYR A C 1
ATOM 696 O O . TYR A 1 85 ? -9.003 -11.210 13.545 1.00 85.75 85 TYR A O 1
ATOM 704 N N . HIS A 1 86 ? -7.129 -10.165 12.897 1.00 85.38 86 HIS A N 1
ATOM 705 C CA . HIS A 1 86 ? -7.439 -10.164 11.471 1.00 85.38 86 HIS A CA 1
ATOM 706 C C . HIS A 1 86 ? -7.300 -11.573 10.895 1.00 85.38 86 HIS A C 1
ATOM 708 O O . HIS A 1 86 ? -6.248 -12.180 11.040 1.00 85.38 86 HIS A O 1
ATOM 714 N N . GLY A 1 87 ? -8.365 -12.115 10.303 1.00 67.38 87 GLY A N 1
ATOM 715 C CA . GLY A 1 87 ? -8.364 -13.428 9.638 1.00 67.38 87 GLY A CA 1
ATOM 716 C C . GLY A 1 87 ? -7.902 -14.650 10.456 1.00 67.38 87 GLY A C 1
ATOM 717 O O . GLY A 1 87 ? -7.724 -15.711 9.869 1.00 67.38 87 GLY A O 1
ATOM 718 N N . GLY A 1 88 ? -7.690 -14.543 11.775 1.00 61.25 88 GLY A N 1
ATOM 719 C CA . GLY A 1 88 ? -7.088 -15.602 12.606 1.00 61.25 88 GLY A CA 1
ATOM 720 C C . GLY A 1 88 ? -5.669 -15.317 13.128 1.00 61.25 88 GLY A C 1
ATOM 721 O O . GLY A 1 88 ? -5.103 -16.176 13.800 1.00 61.25 88 GLY A O 1
ATOM 722 N N . GLY A 1 89 ? -5.120 -14.127 12.871 1.00 61.19 89 GLY A N 1
ATOM 723 C CA . GLY A 1 89 ? -3.828 -13.654 13.379 1.00 61.19 89 GLY A CA 1
ATOM 724 C C . GLY A 1 89 ? -2.997 -12.977 12.287 1.00 61.19 89 GLY A C 1
ATOM 725 O O . GLY A 1 89 ? -3.334 -13.017 11.109 1.00 61.19 89 GLY A O 1
ATOM 726 N N . THR A 1 90 ? -1.887 -12.334 12.648 1.00 56.25 90 THR A N 1
ATOM 727 C CA . THR A 1 90 ? -1.007 -11.679 11.666 1.00 56.25 90 THR A CA 1
ATOM 728 C C . THR A 1 90 ? -0.289 -12.702 10.774 1.00 56.25 90 THR A C 1
ATOM 730 O O . THR A 1 90 ? 0.710 -13.287 11.186 1.00 56.25 90 THR A O 1
ATOM 733 N N . PHE A 1 91 ? -0.760 -12.868 9.533 1.00 56.22 91 PHE A N 1
ATOM 734 C CA . PHE A 1 91 ? -0.229 -13.777 8.496 1.00 56.22 91 PHE A CA 1
ATOM 735 C C . PHE A 1 91 ? 1.093 -13.339 7.843 1.00 56.22 91 PHE A C 1
ATOM 737 O O . PHE A 1 91 ? 1.475 -13.832 6.786 1.00 56.22 91 PHE A O 1
ATOM 744 N N . TRP A 1 92 ? 1.826 -12.431 8.476 1.00 65.38 92 TRP A N 1
ATOM 745 C CA . TRP A 1 92 ? 3.033 -11.830 7.912 1.00 65.38 92 TRP A CA 1
ATOM 746 C C . TRP A 1 92 ? 4.304 -12.449 8.469 1.00 65.38 92 TRP A C 1
ATOM 748 O O . TRP A 1 92 ? 5.254 -11.736 8.764 1.00 65.38 92 TRP A O 1
ATOM 758 N N . THR A 1 93 ? 4.310 -13.762 8.682 1.00 56.28 93 THR A N 1
ATOM 759 C CA . THR A 1 93 ? 5.401 -14.461 9.378 1.00 56.28 93 THR A CA 1
ATOM 760 C C . THR A 1 93 ? 6.762 -14.278 8.688 1.00 56.28 93 THR A C 1
ATOM 762 O O . THR A 1 93 ? 7.787 -14.351 9.359 1.00 56.28 93 THR A O 1
ATOM 765 N N . GLU A 1 94 ? 6.770 -13.965 7.386 1.00 67.38 94 GLU A N 1
ATOM 766 C CA . GLU A 1 94 ? 7.970 -13.630 6.602 1.00 67.38 94 GLU A CA 1
ATOM 767 C C . GLU A 1 94 ? 8.447 -12.172 6.780 1.00 67.38 94 GLU A C 1
ATOM 769 O O . GLU A 1 94 ? 9.602 -11.859 6.511 1.00 67.38 94 GLU A O 1
ATOM 774 N N . TRP A 1 95 ? 7.589 -11.246 7.223 1.00 82.19 95 TRP A N 1
ATOM 775 C CA . TRP A 1 95 ? 7.941 -9.830 7.359 1.00 82.19 95 TRP A CA 1
ATOM 776 C C . TRP A 1 95 ? 8.419 -9.536 8.776 1.00 82.19 95 TRP A C 1
ATOM 778 O O . TRP A 1 95 ? 7.691 -9.705 9.758 1.00 82.19 95 TRP A O 1
ATOM 788 N N . GLN A 1 96 ? 9.639 -9.023 8.900 1.00 83.19 96 GLN A N 1
ATOM 789 C CA . GLN A 1 96 ? 10.223 -8.757 10.205 1.00 83.19 96 GLN A CA 1
ATOM 790 C C . GLN A 1 96 ? 9.666 -7.451 10.787 1.00 83.19 96 GLN A C 1
ATOM 792 O O . GLN A 1 96 ? 9.931 -6.363 10.271 1.00 83.19 96 GLN A O 1
ATOM 797 N N . LEU A 1 97 ? 8.929 -7.542 11.898 1.00 81.69 97 LEU A N 1
ATOM 798 C CA . LEU A 1 97 ? 8.547 -6.375 12.695 1.00 81.69 97 LEU A CA 1
ATOM 799 C C . LEU A 1 97 ? 9.798 -5.799 13.371 1.00 81.69 97 LEU A C 1
ATOM 801 O O . LEU A 1 97 ? 10.457 -6.485 14.152 1.00 81.69 97 LEU A O 1
ATOM 805 N N . VAL A 1 98 ? 10.119 -4.540 13.076 1.00 81.25 98 VAL A N 1
ATOM 806 C CA . VAL A 1 98 ? 11.321 -3.865 13.606 1.00 81.25 98 VAL A CA 1
ATOM 807 C C . VAL A 1 98 ? 11.003 -2.735 14.583 1.00 81.25 98 VAL A C 1
ATOM 809 O O . VAL A 1 98 ? 11.895 -2.256 15.279 1.00 81.25 98 VAL A O 1
ATOM 812 N N . GLY A 1 99 ? 9.733 -2.343 14.688 1.00 70.31 99 GLY A N 1
ATOM 813 C CA . GLY A 1 99 ? 9.263 -1.398 15.693 1.00 70.31 99 GLY A CA 1
ATOM 814 C C . GLY A 1 99 ? 7.741 -1.302 15.729 1.00 70.31 99 GLY A C 1
ATOM 815 O O . GLY A 1 99 ? 7.082 -1.229 14.689 1.00 70.31 99 GLY A O 1
ATOM 816 N N . GLU A 1 100 ? 7.183 -1.281 16.939 1.00 65.44 100 GLU A N 1
ATOM 817 C CA . GLU A 1 100 ? 5.797 -0.849 17.184 1.00 65.44 100 GLU A CA 1
ATOM 818 C C . GLU A 1 100 ? 5.710 0.633 17.571 1.00 65.44 100 GLU A C 1
ATOM 820 O O . GLU A 1 100 ? 4.622 1.214 17.578 1.00 65.44 100 GLU A O 1
ATOM 825 N N . ASP A 1 101 ? 6.854 1.246 17.883 1.00 59.72 101 ASP A N 1
ATOM 826 C CA . ASP A 1 101 ? 6.900 2.561 18.495 1.00 59.72 101 ASP A CA 1
ATOM 827 C C . ASP A 1 101 ? 7.127 3.695 17.484 1.00 59.72 101 ASP A C 1
ATOM 829 O O . ASP A 1 101 ? 8.165 3.806 16.836 1.00 59.72 101 ASP A O 1
ATOM 833 N N . THR A 1 102 ? 6.181 4.637 17.552 1.00 55.50 102 THR A N 1
ATOM 834 C CA . THR A 1 102 ? 6.315 6.088 17.323 1.00 55.50 102 THR A CA 1
ATOM 835 C C . THR A 1 102 ? 5.995 6.630 15.928 1.00 55.50 102 THR A C 1
ATOM 837 O O . THR A 1 102 ? 6.845 6.700 15.051 1.00 55.50 102 THR A O 1
ATOM 840 N N . LEU A 1 103 ? 4.765 7.148 15.800 1.00 49.16 103 LEU A N 1
ATOM 841 C CA . LEU A 1 103 ? 4.420 8.517 15.375 1.00 49.16 103 LEU A CA 1
ATOM 842 C C . LEU A 1 103 ? 2.915 8.704 15.650 1.00 49.16 103 LEU A C 1
ATOM 844 O O . LEU A 1 103 ? 2.083 8.110 14.967 1.00 49.16 103 LEU A O 1
ATOM 848 N N . VAL A 1 104 ? 2.536 9.509 16.652 1.00 47.09 104 VAL A N 1
ATOM 849 C CA . VAL A 1 104 ? 1.139 9.961 16.776 1.00 47.09 104 VAL A CA 1
ATOM 850 C C . VAL A 1 104 ? 0.929 10.994 15.677 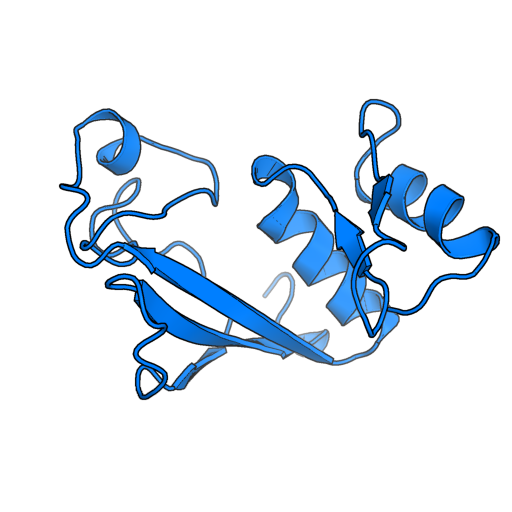1.00 47.09 104 VAL A C 1
ATOM 852 O O . VAL A 1 104 ? 1.241 12.172 15.841 1.00 47.09 104 VAL A O 1
ATOM 855 N N . GLY A 1 105 ? 0.436 10.544 14.524 1.00 53.72 105 GLY A N 1
ATOM 856 C CA . GLY A 1 105 ? -0.116 11.462 13.536 1.00 53.72 105 GLY A CA 1
ATOM 857 C C . GLY A 1 105 ? -1.248 12.278 14.180 1.00 53.72 105 GLY A C 1
ATOM 858 O O . GLY A 1 105 ? -1.895 11.782 15.107 1.00 53.72 105 GLY A O 1
ATOM 859 N N . PRO A 1 106 ? -1.545 13.498 13.700 1.00 55.66 106 PRO A N 1
ATOM 860 C CA . PRO A 1 106 ? -2.512 14.415 14.322 1.00 55.66 106 PRO A CA 1
ATOM 861 C C . PRO A 1 106 ? -3.955 13.873 14.456 1.00 55.66 106 PRO A C 1
ATOM 863 O O . PRO A 1 106 ? -4.827 14.578 14.953 1.00 55.66 106 PRO A O 1
ATOM 866 N N . VAL A 1 107 ? -4.228 12.633 14.024 1.00 62.84 107 VAL A N 1
ATOM 867 C CA . VAL A 1 107 ? -5.566 12.047 13.854 1.00 62.84 107 VAL A CA 1
ATOM 86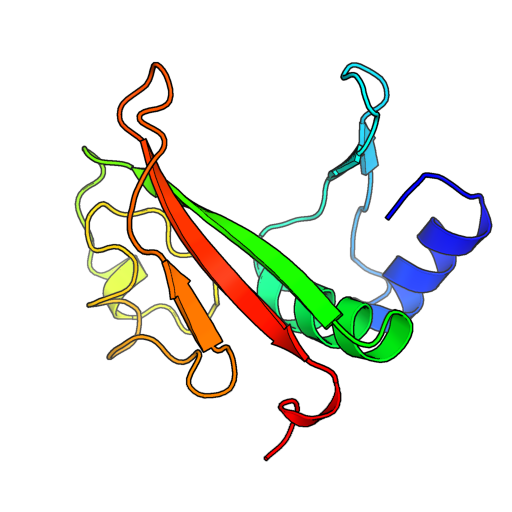8 C C . VAL A 1 107 ? -5.666 10.613 14.405 1.00 62.84 107 VAL A C 1
ATOM 870 O O . VAL A 1 107 ? -6.281 9.749 13.785 1.00 62.84 107 VAL A O 1
ATOM 873 N N . GLY A 1 108 ? -5.049 10.318 15.555 1.00 74.12 108 GLY A N 1
ATOM 874 C CA . GLY A 1 108 ? -5.259 9.030 16.235 1.00 74.12 108 GLY A CA 1
ATOM 875 C C . GLY A 1 108 ? -4.867 7.827 15.373 1.00 74.12 108 GLY A C 1
ATOM 876 O O . GLY A 1 108 ? -5.666 6.918 15.153 1.00 74.12 108 GLY A O 1
ATOM 877 N N . ARG A 1 109 ? -3.644 7.843 14.838 1.00 82.31 109 ARG A N 1
ATOM 878 C CA . ARG A 1 109 ? -3.067 6.722 14.090 1.00 82.31 109 ARG A CA 1
ATOM 879 C C . ARG A 1 109 ? -1.870 6.149 14.845 1.00 82.31 109 ARG A C 1
ATOM 881 O O . ARG A 1 109 ? -1.141 6.897 15.490 1.00 82.31 109 ARG A O 1
ATOM 888 N N . VAL A 1 110 ? -1.693 4.834 14.764 1.00 84.81 110 VAL A N 1
ATOM 889 C CA . VAL A 1 110 ? -0.496 4.106 15.214 1.00 84.81 110 VAL A CA 1
ATOM 890 C C . VAL A 1 110 ? 0.151 3.475 13.992 1.00 84.81 110 VAL A C 1
ATOM 892 O O . VAL A 1 110 ? -0.555 2.943 13.138 1.00 84.81 110 VAL A O 1
ATOM 895 N N . VAL A 1 111 ? 1.478 3.527 13.916 1.00 86.25 111 VAL A N 1
ATOM 896 C CA . VAL A 1 111 ? 2.251 2.970 12.803 1.00 86.25 111 VAL A CA 1
ATOM 897 C C . VAL A 1 111 ? 2.938 1.684 13.249 1.00 86.25 111 VAL A C 1
ATOM 899 O O . VAL A 1 111 ? 3.530 1.658 14.323 1.00 86.25 111 VAL A O 1
ATOM 902 N N . ARG A 1 112 ? 2.894 0.633 12.423 1.00 86.00 112 ARG A N 1
ATOM 903 C CA . ARG A 1 112 ? 3.822 -0.504 12.528 1.00 86.00 112 ARG A CA 1
ATOM 904 C C . ARG A 1 112 ? 4.843 -0.438 11.407 1.00 86.00 112 ARG A C 1
ATOM 906 O O . ARG A 1 112 ? 4.474 -0.191 10.257 1.00 86.00 112 ARG A O 1
ATOM 913 N N . HIS A 1 113 ? 6.105 -0.671 11.752 1.00 88.75 113 HIS A N 1
ATOM 914 C CA . HIS A 1 113 ? 7.212 -0.691 10.804 1.00 88.75 113 HIS A CA 1
ATOM 915 C C . HIS A 1 113 ? 7.712 -2.121 10.607 1.00 88.75 113 HIS A C 1
ATOM 917 O O . HIS A 1 113 ? 8.191 -2.767 11.541 1.00 88.75 113 HIS A O 1
ATOM 923 N N . TYR A 1 114 ? 7.610 -2.588 9.368 1.00 88.00 114 TYR A N 1
ATOM 924 C CA . TYR A 1 114 ? 8.146 -3.863 8.916 1.00 88.00 114 TYR A CA 1
ATOM 925 C C . TYR A 1 114 ? 9.323 -3.646 7.970 1.00 88.00 114 TYR A C 1
ATOM 927 O O . TYR A 1 114 ? 9.356 -2.682 7.197 1.00 88.00 114 TYR A O 1
ATOM 935 N N . ILE A 1 115 ? 10.258 -4.587 7.998 1.00 91.38 115 ILE A N 1
ATOM 936 C CA . ILE A 1 115 ? 11.258 -4.764 6.951 1.00 91.38 115 ILE A CA 1
ATOM 937 C C . ILE A 1 115 ? 10.933 -6.054 6.210 1.00 91.38 115 ILE A C 1
ATOM 939 O O . ILE A 1 115 ? 10.703 -7.092 6.831 1.00 91.38 115 ILE A O 1
ATOM 943 N N . VAL A 1 116 ? 10.928 -5.973 4.881 1.00 91.94 116 VAL A N 1
ATOM 944 C CA . VAL A 1 116 ? 10.800 -7.136 4.001 1.00 91.94 116 VAL A CA 1
ATOM 945 C C . VAL A 1 116 ? 12.049 -7.216 3.152 1.00 91.94 116 VAL A C 1
ATOM 947 O O . VAL A 1 116 ? 12.370 -6.269 2.427 1.00 91.94 116 VAL A O 1
ATOM 950 N N . ARG A 1 117 ? 12.761 -8.335 3.261 1.00 93.62 117 ARG A N 1
ATOM 951 C CA . ARG A 1 117 ? 13.967 -8.598 2.484 1.00 93.62 117 ARG A CA 1
ATOM 952 C C . ARG A 1 117 ? 13.703 -9.679 1.456 1.00 93.62 117 ARG A C 1
ATOM 954 O O . ARG A 1 117 ? 12.893 -10.573 1.680 1.00 93.62 117 ARG A O 1
ATOM 961 N N . ARG A 1 118 ? 14.406 -9.609 0.328 1.00 93.81 118 ARG A N 1
ATOM 962 C CA . ARG A 1 118 ? 14.295 -10.595 -0.753 1.00 93.81 118 ARG A CA 1
ATOM 963 C C . ARG A 1 118 ? 14.536 -12.019 -0.245 1.00 93.81 118 ARG A C 1
ATOM 965 O O . ARG A 1 118 ? 13.880 -12.940 -0.706 1.00 93.81 118 ARG A O 1
ATOM 972 N N . GLU A 1 119 ? 15.478 -12.206 0.675 1.00 90.56 119 GLU A N 1
ATOM 973 C CA . GLU A 1 119 ? 15.837 -13.512 1.238 1.00 90.56 119 GLU A CA 1
ATOM 974 C C . GLU A 1 119 ? 14.777 -14.140 2.155 1.00 90.56 119 GLU A C 1
ATOM 976 O O . GLU A 1 119 ? 14.890 -15.330 2.465 1.00 90.56 119 GLU A O 1
ATOM 981 N N . ASP A 1 120 ? 13.784 -13.356 2.575 1.00 84.56 120 ASP A N 1
ATOM 982 C CA . ASP A 1 120 ? 12.717 -13.791 3.476 1.00 84.56 120 ASP A CA 1
ATOM 983 C C . ASP A 1 120 ? 11.450 -14.220 2.710 1.00 84.56 120 ASP A C 1
ATOM 985 O O . ASP A 1 120 ? 10.589 -14.873 3.290 1.00 84.56 120 ASP A O 1
ATOM 989 N N . ILE A 1 121 ? 11.353 -13.909 1.408 1.00 83.25 121 ILE A N 1
ATOM 990 C CA . ILE A 1 121 ? 10.185 -14.214 0.565 1.00 83.25 121 ILE A CA 1
ATOM 991 C C . ILE A 1 121 ? 10.175 -15.697 0.168 1.00 83.25 121 ILE A C 1
ATOM 993 O O . ILE A 1 121 ? 11.119 -16.183 -0.463 1.00 83.25 121 ILE A O 1
ATOM 997 N N . GLY A 1 122 ? 9.078 -16.401 0.466 1.00 71.00 122 GLY A N 1
ATOM 998 C CA . GLY A 1 122 ? 8.833 -17.776 0.009 1.00 71.00 122 GLY A CA 1
ATOM 999 C C . GLY A 1 122 ? 9.576 -18.867 0.789 1.00 71.00 122 GLY A C 1
ATOM 1000 O O . GLY A 1 122 ? 9.855 -19.932 0.225 1.00 71.00 122 GLY A O 1
ATOM 1001 N N . ARG A 1 123 ? 9.924 -18.598 2.052 1.00 55.38 123 ARG A N 1
ATOM 1002 C CA . ARG A 1 123 ? 10.555 -19.551 2.980 1.00 55.38 123 ARG A CA 1
ATOM 1003 C C . ARG A 1 123 ? 9.563 -20.222 3.921 1.00 55.38 123 ARG A C 1
ATOM 1005 O O . ARG A 1 123 ? 8.641 -19.546 4.412 1.00 55.38 123 ARG A O 1
#

pLDDT: mean 85.23, std 12.01, range [47.09, 96.44]